Protein AF-M0QH52-F1 (afdb_monomer_lite)

Sequence (96 aa):
MVTRAAVVADLEEVLRTPIDFVADPDDESWYRGELFGEAVFIRMGDFPDEEAYSLYLGHGRWMDFTAIPRRWTITTPPGGWPPTARPRLAKGEFHE

Structure (mmCIF, N/CA/C/O backbone):
data_AF-M0QH52-F1
#
_entry.id   AF-M0QH52-F1
#
loop_
_atom_site.group_PDB
_atom_site.id
_atom_site.type_symbol
_atom_site.label_atom_id
_atom_site.label_alt_id
_atom_site.label_comp_id
_atom_site.label_asym_id
_atom_site.label_entity_id
_atom_site.label_seq_id
_atom_site.pdbx_PDB_ins_code
_atom_site.Cartn_x
_atom_site.Cartn_y
_atom_site.Cartn_z
_atom_site.occupancy
_atom_site.B_iso_or_equiv
_atom_site.auth_seq_id
_atom_site.auth_comp_id
_atom_site.auth_asym_id
_atom_site.auth_atom_id
_atom_site.pdbx_PDB_model_num
ATOM 1 N N . MET A 1 1 ? 4.456 -7.570 3.915 1.00 82.56 1 MET A N 1
ATOM 2 C CA . MET A 1 1 ? 3.849 -8.479 2.928 1.00 82.56 1 MET A CA 1
ATOM 3 C C . MET A 1 1 ? 2.332 -8.356 2.873 1.00 82.56 1 MET A C 1
ATOM 5 O O . MET A 1 1 ? 1.649 -8.596 3.872 1.00 82.56 1 MET A O 1
ATOM 9 N N . VAL A 1 2 ? 1.801 -8.026 1.695 1.00 83.00 2 VAL A N 1
ATOM 10 C CA . VAL A 1 2 ? 0.357 -8.081 1.411 1.00 83.00 2 VAL A CA 1
ATOM 11 C C . VAL A 1 2 ? -0.054 -9.515 1.069 1.00 83.00 2 VAL A C 1
ATOM 13 O O . VAL A 1 2 ? 0.678 -10.244 0.406 1.00 83.00 2 VAL A O 1
ATOM 16 N N . THR A 1 3 ? -1.245 -9.928 1.493 1.00 84.81 3 THR A N 1
ATOM 17 C CA . THR A 1 3 ? -1.826 -11.218 1.099 1.00 84.81 3 THR A CA 1
ATOM 18 C C . THR A 1 3 ? -3.222 -11.010 0.544 1.00 84.81 3 THR A C 1
ATOM 20 O O . THR A 1 3 ? -3.879 -10.007 0.833 1.00 84.81 3 THR A O 1
ATOM 23 N N . ARG A 1 4 ? -3.740 -11.998 -0.192 1.00 80.19 4 ARG A N 1
ATOM 24 C CA . ARG A 1 4 ? -5.129 -11.964 -0.669 1.00 80.19 4 ARG A CA 1
ATOM 25 C C . ARG A 1 4 ? -6.148 -11.834 0.477 1.00 80.19 4 ARG A C 1
ATOM 27 O O . ARG A 1 4 ? -7.243 -11.318 0.245 1.00 80.19 4 ARG A O 1
ATOM 34 N N . ALA A 1 5 ? -5.781 -12.280 1.680 1.00 81.62 5 ALA A N 1
ATOM 35 C CA . ALA A 1 5 ? -6.595 -12.226 2.890 1.00 81.62 5 ALA A CA 1
ATOM 36 C C . ALA A 1 5 ? -6.515 -10.888 3.647 1.00 81.62 5 ALA A C 1
ATOM 38 O O . ALA A 1 5 ? -7.302 -10.693 4.566 1.00 81.62 5 ALA A O 1
ATOM 39 N N . ALA A 1 6 ? -5.604 -9.974 3.286 1.00 86.00 6 ALA A N 1
ATOM 40 C CA . ALA A 1 6 ? -5.619 -8.617 3.828 1.00 86.00 6 ALA A CA 1
ATOM 41 C C . ALA A 1 6 ? -6.913 -7.908 3.404 1.00 86.00 6 ALA A C 1
ATOM 43 O O . ALA A 1 6 ? -7.342 -8.046 2.257 1.00 86.00 6 ALA A O 1
ATOM 44 N N . VAL A 1 7 ? -7.542 -7.172 4.318 1.00 90.00 7 VAL A N 1
ATOM 45 C CA . VAL A 1 7 ? -8.832 -6.506 4.099 1.00 90.00 7 VAL A CA 1
ATOM 46 C C . VAL A 1 7 ? -8.778 -5.114 4.707 1.00 90.00 7 VAL A C 1
ATOM 48 O O . VAL A 1 7 ? -8.202 -4.926 5.771 1.00 90.00 7 VAL A O 1
ATOM 51 N N . VAL A 1 8 ? -9.408 -4.152 4.035 1.00 91.44 8 VAL A N 1
ATOM 52 C CA . VAL A 1 8 ? -9.742 -2.855 4.629 1.00 91.44 8 VAL A CA 1
ATOM 53 C C . VAL A 1 8 ? -11.156 -2.955 5.189 1.00 91.44 8 VAL A C 1
ATOM 55 O O . VAL A 1 8 ? -12.111 -3.080 4.419 1.00 91.44 8 VAL A O 1
ATOM 58 N N . ALA A 1 9 ? -11.286 -2.943 6.517 1.00 86.88 9 ALA A N 1
ATOM 59 C CA . ALA A 1 9 ? -12.575 -3.097 7.190 1.00 86.88 9 ALA A CA 1
ATOM 60 C C . ALA A 1 9 ? -13.498 -1.880 7.000 1.00 86.88 9 ALA A C 1
ATOM 62 O O . ALA A 1 9 ? -14.692 -2.048 6.753 1.00 86.88 9 ALA A O 1
ATOM 63 N N . ASP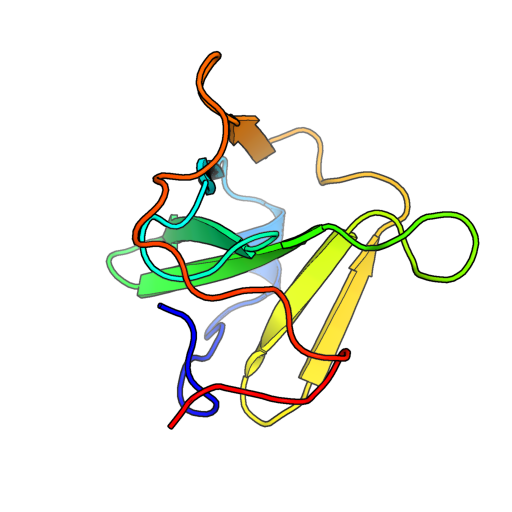 A 1 10 ? -12.941 -0.666 7.062 1.00 91.75 10 ASP A N 1
ATOM 64 C CA . ASP A 1 10 ? -13.672 0.592 6.889 1.00 91.75 10 ASP A CA 1
ATOM 65 C C . ASP A 1 10 ? -12.918 1.532 5.936 1.00 91.75 10 ASP A C 1
ATOM 67 O O . ASP A 1 10 ? -11.900 2.138 6.278 1.00 91.75 10 ASP A O 1
ATOM 71 N N . LEU A 1 11 ? -13.421 1.638 4.705 1.00 91.75 11 LEU A N 1
ATOM 72 C CA . LEU A 1 11 ? -12.815 2.471 3.669 1.00 91.75 11 LEU A CA 1
ATOM 73 C C . LEU A 1 11 ? -12.966 3.970 3.961 1.00 91.75 11 LEU A C 1
ATOM 75 O O . LEU A 1 11 ? -12.055 4.741 3.666 1.00 91.75 11 LEU A O 1
ATOM 79 N N . GLU A 1 12 ? -14.099 4.400 4.516 1.00 92.19 12 GLU A N 1
ATOM 80 C CA . GLU A 1 12 ? -14.332 5.820 4.793 1.00 92.19 12 GLU A CA 1
ATOM 81 C C . GLU A 1 12 ? -13.366 6.312 5.875 1.00 92.19 12 GLU A C 1
ATOM 83 O O . GLU A 1 12 ? -12.755 7.378 5.751 1.00 92.19 12 GLU A O 1
ATOM 88 N N . GLU A 1 13 ? -13.167 5.489 6.900 1.00 93.19 13 GLU A N 1
ATOM 89 C CA . GLU A 1 13 ? -12.215 5.743 7.969 1.00 93.19 13 GLU A CA 1
ATOM 90 C C . GLU A 1 13 ? -10.761 5.771 7.469 1.00 93.19 13 GLU A C 1
ATOM 92 O O . GLU A 1 13 ? -9.998 6.679 7.815 1.00 93.19 13 GLU A O 1
ATOM 97 N N . VAL A 1 14 ? -10.381 4.832 6.595 1.00 93.38 14 VAL A N 1
ATOM 98 C CA . VAL A 1 14 ? -9.054 4.819 5.954 1.00 93.38 14 VAL A CA 1
ATOM 99 C C . VAL A 1 14 ? -8.797 6.109 5.173 1.00 93.38 14 VAL A C 1
ATOM 101 O O . VAL A 1 14 ? -7.727 6.707 5.292 1.00 93.38 14 VAL A O 1
ATOM 104 N N . LEU A 1 15 ? -9.780 6.590 4.410 1.00 93.62 15 LEU A N 1
ATOM 105 C CA . LEU A 1 15 ? -9.631 7.792 3.583 1.00 93.62 15 LEU A CA 1
ATOM 106 C C . LEU A 1 15 ? -9.585 9.099 4.394 1.00 93.62 15 LEU A C 1
ATOM 108 O O . LEU A 1 15 ? -8.987 10.078 3.936 1.00 93.62 15 LEU A O 1
ATOM 112 N N . ARG A 1 16 ? -10.203 9.148 5.583 1.00 94.38 16 ARG A N 1
ATOM 113 C CA . ARG A 1 16 ? -10.242 10.360 6.429 1.00 94.38 16 ARG A CA 1
ATOM 114 C C . ARG A 1 16 ? -9.100 10.447 7.443 1.00 94.38 16 ARG A C 1
ATOM 116 O O . ARG A 1 16 ? -8.792 11.548 7.919 1.00 94.38 16 ARG A O 1
ATOM 123 N N . THR A 1 17 ? -8.473 9.319 7.761 1.00 94.38 17 THR A N 1
ATOM 124 C CA . THR A 1 17 ? -7.417 9.240 8.773 1.00 94.38 17 THR A CA 1
ATOM 125 C C . THR A 1 17 ? -6.042 9.537 8.171 1.00 94.38 17 THR A C 1
ATOM 127 O O . THR A 1 17 ? -5.759 9.128 7.043 1.00 94.38 17 THR A O 1
ATOM 130 N N . PRO A 1 18 ? -5.169 10.276 8.880 1.00 95.81 18 PRO A N 1
ATOM 131 C CA . PRO A 1 18 ? -3.767 10.364 8.505 1.00 95.81 18 PRO A CA 1
ATOM 132 C C . PRO A 1 18 ? -3.085 9.002 8.627 1.00 95.81 18 PRO A C 1
ATOM 134 O O . PRO A 1 18 ? -3.148 8.381 9.685 1.00 95.81 18 PRO A O 1
ATOM 137 N N . ILE A 1 19 ? -2.449 8.546 7.551 1.00 96.06 19 ILE A N 1
ATOM 138 C CA . ILE A 1 19 ? -1.736 7.266 7.513 1.00 96.06 19 ILE A CA 1
ATOM 139 C C . ILE A 1 19 ? -0.372 7.509 6.881 1.00 96.06 19 ILE A C 1
ATOM 141 O O . ILE A 1 19 ? -0.274 8.036 5.769 1.00 96.06 19 ILE A O 1
ATOM 145 N N . ASP A 1 20 ? 0.670 7.095 7.590 1.00 96.00 20 ASP A N 1
ATOM 146 C CA . ASP A 1 20 ? 2.026 7.081 7.067 1.00 96.00 20 ASP A CA 1
ATOM 147 C C . ASP A 1 20 ? 2.298 5.710 6.446 1.00 96.00 20 ASP A C 1
ATOM 149 O O . ASP A 1 20 ? 2.410 4.693 7.130 1.00 96.00 20 ASP A O 1
ATOM 153 N N . PHE A 1 21 ? 2.371 5.689 5.122 1.00 96.19 21 PHE A N 1
ATOM 154 C CA . PHE A 1 21 ? 2.733 4.523 4.338 1.00 96.19 21 PHE A CA 1
ATOM 155 C C . PHE A 1 21 ? 4.244 4.492 4.144 1.00 96.19 21 PHE A C 1
ATOM 157 O O . PHE A 1 21 ? 4.841 5.422 3.595 1.00 96.19 21 PHE A O 1
ATOM 164 N N . VAL A 1 22 ? 4.865 3.395 4.555 1.00 94.94 22 VAL A N 1
ATOM 165 C CA . VA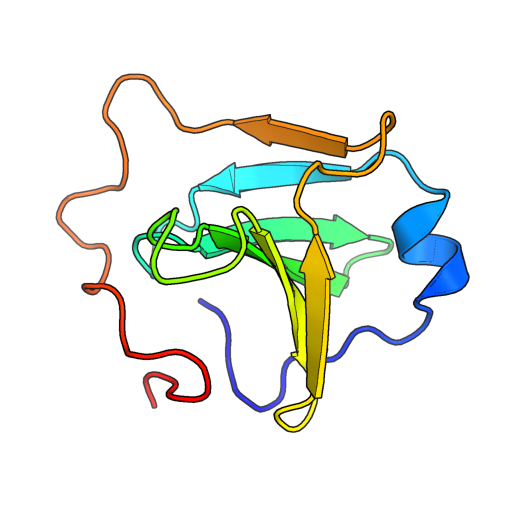L A 1 22 ? 6.294 3.140 4.358 1.00 94.94 22 VAL A CA 1
ATOM 166 C C . VAL A 1 22 ? 6.482 1.998 3.374 1.00 94.94 22 VAL A C 1
ATOM 168 O O . VAL A 1 22 ? 5.627 1.117 3.290 1.00 94.94 22 VAL A O 1
ATOM 171 N N . ALA A 1 23 ? 7.572 2.027 2.605 1.00 94.50 23 ALA A N 1
ATOM 172 C CA . ALA A 1 23 ? 7.913 0.943 1.686 1.00 94.50 23 ALA A CA 1
ATOM 173 C C . ALA A 1 23 ? 7.864 -0.407 2.424 1.00 94.50 23 ALA A C 1
ATOM 175 O O . ALA A 1 23 ? 8.492 -0.565 3.475 1.00 94.50 23 ALA A O 1
ATOM 176 N N . ASP A 1 24 ? 7.079 -1.352 1.906 1.00 93.06 24 ASP A N 1
ATOM 177 C CA . ASP A 1 24 ? 6.951 -2.679 2.501 1.00 93.06 24 ASP A CA 1
ATOM 178 C C . ASP A 1 24 ? 8.290 -3.420 2.345 1.00 93.06 24 ASP A C 1
ATOM 180 O O . ASP A 1 24 ? 8.817 -3.488 1.238 1.00 93.06 24 ASP A O 1
ATOM 184 N N . PRO A 1 25 ? 8.889 -3.948 3.423 1.00 90.81 25 PRO A N 1
ATOM 185 C CA . PRO A 1 25 ? 10.212 -4.563 3.339 1.00 90.81 25 PRO A CA 1
ATOM 186 C C . PRO A 1 25 ? 10.212 -5.905 2.594 1.00 90.81 25 PRO A C 1
ATOM 188 O O . PRO A 1 25 ? 11.285 -6.373 2.211 1.00 90.81 25 PRO A O 1
ATOM 191 N N . ASP A 1 26 ? 9.040 -6.521 2.409 1.00 91.81 26 ASP A N 1
ATOM 192 C CA . ASP A 1 26 ? 8.895 -7.859 1.840 1.00 91.81 26 ASP A CA 1
ATOM 193 C C . ASP A 1 26 ? 8.516 -7.822 0.357 1.00 91.81 26 ASP A C 1
ATOM 195 O O . ASP A 1 26 ? 8.822 -8.769 -0.365 1.00 91.81 26 ASP A O 1
ATOM 199 N N . ASP A 1 27 ? 7.852 -6.757 -0.103 1.00 91.56 27 ASP A N 1
ATOM 200 C CA . ASP A 1 27 ? 7.297 -6.653 -1.454 1.00 91.56 27 ASP A CA 1
ATOM 201 C C . ASP A 1 27 ? 7.607 -5.295 -2.101 1.00 91.56 27 ASP A C 1
ATOM 203 O O . ASP A 1 27 ? 7.154 -4.238 -1.652 1.00 91.56 27 ASP A O 1
ATOM 207 N N . GLU A 1 28 ? 8.343 -5.320 -3.212 1.00 91.25 28 GLU A N 1
ATOM 208 C CA . GLU A 1 28 ? 8.633 -4.124 -4.000 1.00 91.25 28 GLU A CA 1
ATOM 209 C C . GLU A 1 28 ? 7.357 -3.477 -4.554 1.00 91.25 28 GLU A C 1
ATOM 211 O O . GLU A 1 28 ? 6.368 -4.143 -4.874 1.00 91.25 28 GLU A O 1
ATOM 216 N N . SER A 1 29 ? 7.391 -2.146 -4.685 1.00 91.56 29 SER A N 1
ATOM 217 C CA . SER A 1 29 ? 6.265 -1.307 -5.135 1.00 91.56 29 SER A CA 1
ATOM 218 C C . SER A 1 29 ? 5.045 -1.302 -4.208 1.00 91.56 29 SER A C 1
ATOM 220 O O . SER A 1 29 ? 4.080 -0.583 -4.480 1.00 91.56 29 SER A O 1
ATOM 222 N N . TRP A 1 30 ? 5.075 -2.050 -3.106 1.00 94.69 30 TRP A N 1
ATOM 223 C CA . TRP A 1 30 ? 4.070 -1.981 -2.058 1.00 94.69 30 TRP A CA 1
ATOM 224 C C . TRP A 1 30 ? 4.524 -1.070 -0.930 1.00 94.69 30 TRP A C 1
ATOM 226 O O . TRP A 1 30 ? 5.696 -1.029 -0.555 1.00 94.69 30 TRP A O 1
ATOM 236 N N . TYR A 1 31 ? 3.556 -0.363 -0.366 1.00 95.31 31 TYR A N 1
ATOM 237 C CA . TYR A 1 31 ? 3.701 0.373 0.870 1.00 95.31 31 TYR A CA 1
ATOM 238 C C . TYR A 1 31 ? 2.672 -0.114 1.872 1.00 95.31 31 TYR A C 1
ATOM 240 O O . TYR A 1 31 ? 1.518 -0.400 1.534 1.00 95.31 31 TYR A O 1
ATOM 248 N N . ARG A 1 32 ? 3.100 -0.158 3.124 1.00 95.19 32 ARG A N 1
ATOM 249 C CA . ARG A 1 32 ? 2.299 -0.579 4.258 1.00 95.19 32 ARG A CA 1
ATOM 250 C C . ARG A 1 32 ? 2.100 0.602 5.195 1.00 95.19 32 ARG A C 1
ATOM 252 O O . ARG A 1 32 ? 3.061 1.254 5.594 1.00 95.19 32 ARG A O 1
ATOM 259 N N . GLY A 1 33 ? 0.847 0.856 5.531 1.00 94.88 33 GLY A N 1
ATOM 260 C CA . GLY A 1 33 ? 0.429 1.709 6.633 1.00 94.88 33 GLY A CA 1
ATOM 261 C C . GLY A 1 33 ? -0.275 0.877 7.700 1.00 94.88 33 GLY A C 1
ATOM 262 O O . GLY A 1 33 ? -0.550 -0.312 7.505 1.00 94.88 33 GLY A O 1
ATOM 263 N N . GLU A 1 34 ? -0.584 1.508 8.824 1.00 93.62 34 GLU A N 1
ATOM 264 C CA . GLU A 1 34 ? -1.358 0.896 9.899 1.00 93.62 34 GLU A CA 1
ATOM 265 C C . GLU A 1 34 ? -2.504 1.819 10.303 1.00 93.62 34 GLU A C 1
ATOM 267 O O . GLU A 1 34 ? -2.325 3.030 10.440 1.00 93.62 34 GLU A O 1
ATOM 272 N N . LEU A 1 35 ? -3.680 1.235 10.502 1.00 90.50 35 LEU A N 1
ATOM 273 C CA . LEU A 1 35 ? -4.847 1.916 11.033 1.00 90.50 35 LEU A CA 1
ATOM 274 C C . LEU A 1 35 ? -5.517 1.008 12.066 1.00 90.50 35 LEU A C 1
ATOM 276 O O . LEU A 1 35 ? -5.926 -0.100 11.744 1.00 90.50 35 LEU A O 1
ATOM 280 N N . PHE A 1 36 ? -5.610 1.467 13.316 1.00 87.31 36 PHE A N 1
ATOM 281 C CA . PHE A 1 36 ? -6.185 0.703 14.440 1.00 87.31 36 PHE A CA 1
ATOM 282 C C . PHE A 1 36 ? -5.608 -0.714 14.625 1.00 87.31 36 PHE A C 1
ATOM 284 O O . PHE A 1 36 ? -6.318 -1.625 15.043 1.00 87.31 36 PHE A O 1
ATOM 291 N N . GLY A 1 37 ? -4.318 -0.910 14.337 1.00 86.38 37 GLY A N 1
ATOM 292 C CA . GLY A 1 37 ? -3.672 -2.223 14.414 1.00 86.38 37 GLY A CA 1
ATOM 293 C C . GLY A 1 37 ? -3.871 -3.106 13.178 1.00 86.38 37 GLY A C 1
ATOM 294 O O . GLY A 1 37 ? -3.322 -4.206 13.127 1.00 86.38 37 GLY A O 1
ATOM 295 N N . GLU A 1 38 ? -4.615 -2.644 12.170 1.00 89.56 38 GLU A N 1
ATOM 296 C CA . GLU A 1 38 ? -4.774 -3.331 10.889 1.00 89.56 38 GLU A CA 1
ATOM 297 C C . GLU A 1 38 ? -3.816 -2.764 9.839 1.00 89.56 38 GLU A C 1
ATOM 299 O O . GLU A 1 38 ? -3.631 -1.552 9.712 1.00 89.56 38 GLU A O 1
ATOM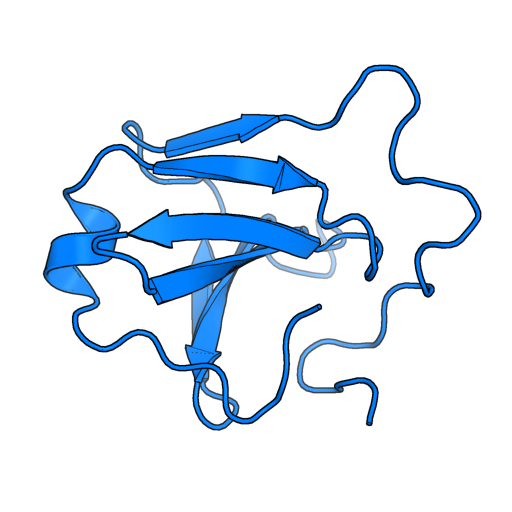 304 N N . ALA A 1 39 ? -3.200 -3.655 9.062 1.00 92.94 39 ALA A N 1
ATOM 305 C CA . ALA A 1 39 ? -2.317 -3.259 7.977 1.00 92.94 39 ALA A CA 1
ATOM 306 C C . ALA A 1 39 ? -3.130 -2.809 6.758 1.00 92.94 39 ALA A C 1
ATOM 308 O O . ALA A 1 39 ? -3.967 -3.552 6.244 1.00 92.94 39 ALA A O 1
ATOM 309 N N . VAL A 1 40 ? -2.822 -1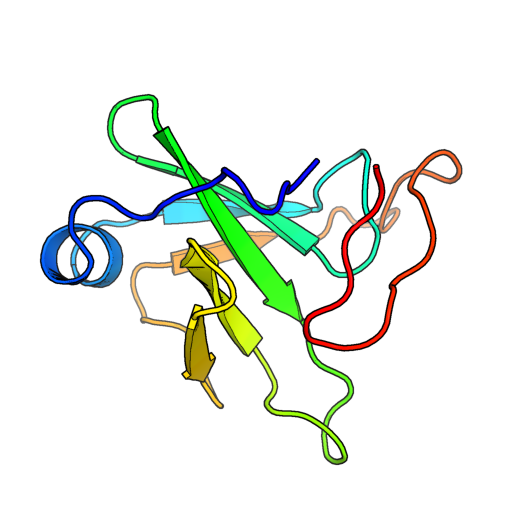.617 6.259 1.00 94.88 40 VAL A N 1
ATOM 310 C CA . VAL A 1 40 ? -3.403 -1.052 5.041 1.00 94.88 40 VAL A CA 1
ATOM 311 C C . VAL A 1 40 ? -2.322 -1.025 3.972 1.00 94.88 40 VAL A C 1
ATOM 313 O O . VAL A 1 40 ? -1.206 -0.574 4.227 1.00 94.88 40 VAL A O 1
ATOM 316 N N . PHE A 1 41 ? -2.637 -1.501 2.770 1.00 95.44 41 PHE A N 1
ATOM 317 C CA . PHE A 1 41 ? -1.650 -1.648 1.703 1.00 95.44 41 PHE A CA 1
ATOM 318 C C . PHE A 1 41 ? -1.995 -0.788 0.497 1.00 95.44 41 PHE A C 1
ATOM 320 O O . PHE A 1 41 ? -3.082 -0.909 -0.072 1.00 95.44 41 PHE A O 1
ATOM 327 N N . ILE A 1 42 ? -1.035 0.029 0.072 1.00 95.19 42 ILE A N 1
ATOM 328 C CA . ILE A 1 42 ? -1.103 0.779 -1.178 1.00 95.19 42 ILE A CA 1
ATOM 329 C C . ILE A 1 42 ? 0.020 0.318 -2.100 1.00 95.19 42 ILE A C 1
ATOM 331 O O . ILE A 1 42 ? 1.154 0.108 -1.677 1.00 95.19 42 ILE A O 1
ATOM 335 N N . ARG A 1 43 ? -0.305 0.132 -3.370 1.00 93.19 43 ARG A N 1
ATOM 336 C CA . ARG A 1 43 ? 0.630 -0.250 -4.423 1.00 93.19 43 ARG A CA 1
ATOM 337 C C . ARG A 1 43 ? 0.903 0.959 -5.299 1.00 93.19 43 ARG A C 1
ATOM 339 O O . ARG A 1 43 ? -0.036 1.661 -5.661 1.00 93.19 43 ARG A O 1
ATOM 346 N N . MET A 1 44 ? 2.161 1.184 -5.646 1.00 91.25 44 MET A N 1
ATOM 347 C CA . MET A 1 44 ? 2.546 2.120 -6.700 1.00 91.25 44 MET A CA 1
ATOM 348 C C . MET A 1 44 ? 2.422 1.425 -8.056 1.00 91.25 44 MET A C 1
ATOM 350 O O . MET A 1 44 ? 2.917 0.308 -8.230 1.00 91.25 44 MET A O 1
ATOM 354 N N . GLY A 1 45 ? 1.715 2.062 -8.985 1.00 88.06 45 GLY A N 1
ATOM 355 C CA . GLY A 1 45 ? 1.589 1.590 -10.360 1.00 88.06 45 GLY A CA 1
ATOM 356 C C . GLY A 1 45 ? 2.710 2.097 -11.265 1.00 88.06 45 GLY A C 1
ATOM 357 O O . GLY A 1 45 ? 3.535 2.926 -10.882 1.00 88.06 45 GLY A O 1
ATOM 358 N N . ASP A 1 46 ? 2.721 1.576 -12.485 1.00 84.75 46 ASP A N 1
ATOM 359 C CA . ASP A 1 46 ? 3.673 1.892 -13.550 1.00 84.75 46 ASP A CA 1
ATOM 360 C C . ASP A 1 46 ? 3.051 2.923 -14.507 1.00 84.75 46 ASP A C 1
ATOM 362 O O . ASP A 1 46 ? 2.538 2.589 -15.573 1.00 84.75 46 ASP A O 1
ATOM 366 N N . PHE A 1 47 ? 2.957 4.181 -14.070 1.00 76.00 47 PHE A N 1
ATOM 367 C CA . PHE A 1 47 ? 2.302 5.239 -14.849 1.00 76.00 47 PHE A CA 1
ATOM 368 C C . PHE A 1 47 ? 3.093 5.548 -16.140 1.00 76.00 47 PHE A C 1
ATOM 370 O O . PHE A 1 47 ? 4.303 5.773 -16.056 1.00 76.00 47 PHE A O 1
ATOM 377 N N . PRO A 1 48 ? 2.447 5.652 -17.323 1.00 82.44 48 PRO A N 1
ATOM 378 C CA . PRO A 1 48 ? 1.003 5.800 -17.549 1.00 82.44 48 PRO A CA 1
ATOM 379 C C . PRO A 1 48 ? 0.236 4.502 -17.846 1.00 82.44 48 PRO A C 1
ATOM 381 O O . PRO A 1 48 ? -0.963 4.573 -18.110 1.00 82.44 48 PRO A O 1
ATOM 384 N N . ASP A 1 49 ? 0.897 3.344 -17.836 1.00 83.12 49 ASP A N 1
ATOM 385 C CA . ASP A 1 49 ? 0.263 2.058 -18.154 1.00 83.12 49 ASP A CA 1
ATOM 386 C C . ASP A 1 49 ? -0.678 1.585 -17.028 1.00 83.12 49 ASP A C 1
ATOM 388 O O . ASP A 1 49 ? -1.689 0.928 -17.285 1.00 83.12 49 ASP A O 1
ATOM 392 N N . GLU A 1 50 ? -0.379 1.959 -15.778 1.00 82.12 50 GLU A N 1
ATOM 393 C CA . GLU A 1 50 ? -1.236 1.770 -14.603 1.00 82.12 50 GLU A CA 1
ATOM 394 C C . GLU A 1 50 ? -1.507 3.103 -13.876 1.00 82.12 50 GLU A C 1
ATOM 396 O O . GLU A 1 50 ? -0.760 4.078 -13.991 1.00 82.12 50 GLU A O 1
ATOM 401 N N . GLU A 1 51 ? -2.577 3.134 -13.075 1.00 87.25 51 GLU A N 1
ATOM 402 C CA . GLU A 1 51 ? -2.846 4.249 -12.160 1.00 87.25 51 GLU A CA 1
ATOM 403 C C . GLU A 1 51 ? -1.696 4.427 -11.169 1.00 87.25 51 GLU A C 1
ATOM 405 O O . GLU A 1 51 ? -1.107 3.450 -10.708 1.00 87.25 51 GLU A O 1
ATOM 410 N N . ALA A 1 52 ? -1.387 5.679 -10.820 1.00 88.56 52 ALA A N 1
ATOM 411 C CA . ALA A 1 52 ? -0.202 5.999 -10.023 1.00 88.56 52 ALA A CA 1
ATOM 412 C C . ALA A 1 52 ? -0.175 5.245 -8.684 1.00 88.56 52 ALA A C 1
ATOM 414 O O . ALA A 1 52 ? 0.884 4.781 -8.254 1.00 88.56 52 ALA A O 1
ATOM 415 N N . TYR A 1 53 ? -1.342 5.087 -8.051 1.00 93.56 53 TYR A N 1
ATOM 416 C CA . TYR A 1 53 ? -1.497 4.334 -6.815 1.00 93.56 53 TYR A CA 1
ATOM 417 C C . TYR A 1 53 ? -2.779 3.498 -6.803 1.00 93.56 53 TYR A C 1
ATOM 419 O O . TYR A 1 53 ? -3.815 3.910 -7.320 1.00 93.56 53 TYR A O 1
ATOM 427 N N . SER A 1 54 ? -2.740 2.358 -6.117 1.00 94.88 54 SER A N 1
ATOM 428 C CA . SER A 1 54 ? -3.898 1.491 -5.888 1.00 94.88 54 SER A CA 1
ATOM 429 C C . SER A 1 54 ? -3.939 1.031 -4.432 1.00 94.88 54 SER A C 1
ATOM 431 O O . SER A 1 54 ? -3.027 0.349 -3.972 1.00 94.88 54 SER A O 1
ATOM 433 N N . LEU A 1 55 ? -5.006 1.354 -3.703 1.00 95.00 55 LEU A N 1
ATOM 434 C CA . LEU A 1 55 ? -5.293 0.787 -2.383 1.00 95.00 55 LEU A CA 1
ATOM 435 C C . LEU A 1 55 ? -5.896 -0.609 -2.553 1.00 95.00 55 LEU A C 1
ATOM 437 O O . LEU A 1 55 ? -6.878 -0.779 -3.281 1.00 95.00 55 LEU A O 1
ATOM 441 N N . TYR A 1 56 ? -5.353 -1.598 -1.847 1.00 95.06 56 TYR A N 1
ATOM 442 C CA . TYR A 1 56 ? -5.940 -2.932 -1.804 1.00 95.06 56 TYR A CA 1
ATOM 443 C C . TYR A 1 56 ? -7.039 -3.002 -0.737 1.00 95.06 56 TYR A C 1
ATOM 445 O O . TYR A 1 56 ? -6.782 -2.789 0.444 1.00 95.06 56 TYR A O 1
ATOM 453 N N . LEU A 1 57 ? -8.270 -3.317 -1.150 1.00 93.56 57 LEU A N 1
ATOM 454 C CA . LEU A 1 57 ? -9.446 -3.389 -0.267 1.00 93.56 57 LEU A CA 1
ATOM 455 C C . LEU A 1 57 ? -9.712 -4.805 0.265 1.00 93.56 57 LEU A C 1
ATOM 457 O O . LEU A 1 57 ? -10.634 -5.016 1.057 1.00 93.56 57 LEU A O 1
ATOM 461 N N . GLY A 1 58 ? -8.951 -5.788 -0.210 1.00 91.62 58 GLY A N 1
ATOM 462 C CA . GLY A 1 58 ? -9.164 -7.195 0.091 1.00 91.62 58 GLY A CA 1
ATOM 463 C C . GLY A 1 58 ? -10.048 -7.927 -0.908 1.00 91.62 58 GLY A C 1
ATOM 464 O O . GLY A 1 58 ? -10.846 -7.339 -1.646 1.00 91.62 58 GLY A O 1
ATOM 465 N N . HIS A 1 59 ? -9.887 -9.251 -0.929 1.00 86.62 59 HIS A N 1
ATOM 466 C CA . HIS A 1 59 ? -10.594 -10.169 -1.825 1.00 86.62 59 HIS A CA 1
ATOM 467 C C . HIS A 1 59 ? -10.478 -9.807 -3.317 1.00 86.62 59 HIS A C 1
ATOM 469 O O . HIS A 1 59 ? -11.432 -9.961 -4.076 1.00 86.62 59 HIS A O 1
ATOM 475 N N . GLY A 1 60 ? -9.311 -9.320 -3.750 1.00 85.62 60 GLY A N 1
ATOM 476 C CA . GLY A 1 60 ? -9.077 -8.918 -5.142 1.00 85.62 60 GLY A CA 1
ATOM 477 C C . GLY A 1 60 ? -9.723 -7.585 -5.537 1.00 85.62 60 GLY A C 1
ATOM 478 O O . GLY A 1 60 ? -9.738 -7.255 -6.720 1.00 85.62 60 GLY A O 1
ATOM 479 N N . ARG A 1 61 ? -10.258 -6.820 -4.577 1.00 90.62 61 ARG A N 1
ATOM 480 C CA . ARG A 1 61 ? -10.834 -5.493 -4.819 1.00 90.62 61 ARG A CA 1
ATOM 481 C C . ARG A 1 61 ? -9.801 -4.401 -4.580 1.00 90.62 61 ARG A C 1
ATOM 483 O O . ARG A 1 61 ? -8.961 -4.509 -3.686 1.00 90.62 61 ARG A O 1
ATOM 490 N N . TRP A 1 62 ? -9.917 -3.333 -5.358 1.00 93.50 62 TRP A N 1
ATOM 491 C CA . TRP A 1 62 ? -8.966 -2.230 -5.380 1.00 93.50 62 TRP A CA 1
ATOM 492 C C . TRP A 1 62 ? -9.693 -0.898 -5.488 1.00 93.50 62 TRP A C 1
ATOM 494 O O . TRP A 1 62 ? -10.800 -0.832 -6.025 1.00 93.50 62 TRP A O 1
ATOM 504 N N . MET A 1 63 ? -9.043 0.153 -5.005 1.00 94.56 63 MET A N 1
ATOM 505 C CA . MET A 1 63 ? -9.405 1.535 -5.284 1.00 94.56 63 MET A CA 1
ATOM 506 C C . MET A 1 63 ? -8.195 2.237 -5.886 1.00 94.56 63 MET A C 1
ATOM 508 O O . MET A 1 63 ? -7.116 2.198 -5.301 1.00 94.56 63 MET A O 1
ATOM 512 N N . ASP A 1 64 ? -8.376 2.857 -7.044 1.00 94.62 64 ASP A N 1
ATOM 513 C CA . ASP A 1 64 ? -7.289 3.482 -7.788 1.00 94.62 64 ASP A CA 1
ATOM 514 C C . ASP A 1 64 ? -7.250 4.996 -7.581 1.00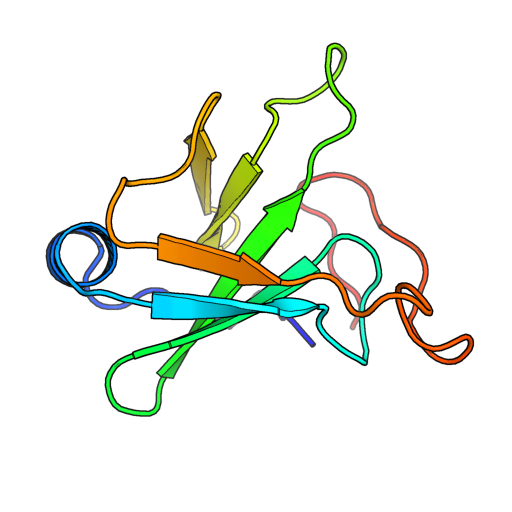 94.62 64 ASP A C 1
ATOM 516 O O . ASP A 1 64 ? -8.284 5.647 -7.409 1.00 94.62 64 ASP A O 1
ATOM 520 N N . PHE A 1 65 ? -6.041 5.550 -7.604 1.00 90.69 65 PHE A N 1
ATOM 521 C CA . PHE A 1 65 ? -5.778 6.960 -7.385 1.00 90.69 65 PHE A CA 1
ATOM 522 C C . PHE A 1 65 ? -4.703 7.459 -8.342 1.00 90.69 65 PHE A C 1
ATOM 524 O O . PHE A 1 65 ? -3.570 6.980 -8.348 1.00 90.69 65 PHE A O 1
ATOM 531 N N . THR A 1 66 ? -5.014 8.541 -9.044 1.00 89.38 66 THR A N 1
ATOM 532 C CA . THR A 1 66 ? -4.001 9.335 -9.747 1.00 89.38 66 THR A CA 1
ATOM 533 C C . THR A 1 66 ? -3.183 10.191 -8.766 1.00 89.38 66 THR A C 1
ATOM 535 O O . THR A 1 66 ? -2.035 10.534 -9.032 1.00 89.38 66 THR A O 1
ATOM 538 N N . ALA A 1 67 ? -3.756 10.522 -7.602 1.00 89.44 67 ALA A N 1
ATOM 539 C CA . ALA A 1 67 ? -3.082 11.193 -6.493 1.00 89.44 67 ALA A CA 1
ATOM 540 C C . ALA A 1 67 ? -3.645 10.711 -5.148 1.00 89.44 67 ALA A C 1
ATOM 542 O O . ALA A 1 67 ? -4.859 10.576 -4.996 1.00 89.44 67 ALA A O 1
ATOM 543 N N . ILE A 1 68 ? -2.771 10.481 -4.166 1.00 92.00 68 ILE A N 1
ATOM 544 C CA . ILE A 1 68 ? -3.177 9.995 -2.842 1.00 92.00 68 ILE A CA 1
ATOM 545 C C . ILE A 1 68 ? -3.968 11.048 -2.042 1.00 92.00 68 ILE A C 1
ATOM 547 O O . ILE A 1 68 ? -3.770 12.254 -2.232 1.00 92.00 68 ILE A O 1
ATOM 551 N N . PRO A 1 69 ? -4.840 10.621 -1.108 1.00 93.31 69 PRO A N 1
ATOM 552 C CA . PRO A 1 69 ? -5.462 11.502 -0.127 1.00 93.31 69 PRO A CA 1
ATOM 553 C C . PRO A 1 69 ? -4.450 12.410 0.580 1.00 93.31 69 PRO A C 1
ATOM 555 O O . PRO A 1 69 ? -3.390 11.975 1.013 1.00 93.31 69 PRO A O 1
ATOM 558 N N . ARG A 1 70 ? -4.811 13.687 0.770 1.00 91.31 70 ARG A N 1
ATOM 559 C CA . ARG A 1 70 ? -3.917 14.725 1.332 1.00 91.31 70 ARG A CA 1
ATOM 560 C C . ARG A 1 70 ? -3.364 14.422 2.726 1.00 91.31 70 ARG A C 1
ATOM 562 O O . ARG A 1 70 ? -2.403 15.058 3.138 1.00 91.31 70 ARG A O 1
ATOM 569 N N . ARG A 1 71 ? -4.036 13.553 3.479 1.00 92.81 71 ARG A N 1
ATOM 570 C CA . ARG A 1 71 ? -3.659 13.178 4.847 1.00 92.81 71 ARG A CA 1
ATOM 571 C C . ARG A 1 71 ? -2.706 11.988 4.878 1.00 92.81 71 ARG A C 1
ATOM 573 O O . ARG A 1 71 ? -2.239 11.636 5.952 1.00 92.81 71 ARG A O 1
ATOM 580 N N . TRP A 1 72 ? -2.460 11.360 3.736 1.00 96.25 72 TRP A N 1
ATOM 581 C CA . TRP A 1 72 ? -1.547 10.239 3.637 1.00 96.25 72 TRP A CA 1
ATOM 582 C C . TRP A 1 72 ? -0.160 10.728 3.264 1.00 96.25 72 TRP A C 1
ATOM 584 O O . TRP A 1 72 ? -0.002 11.614 2.419 1.00 96.25 72 TRP A O 1
ATOM 594 N N . THR A 1 73 ? 0.838 10.097 3.862 1.00 95.56 73 THR A N 1
ATOM 595 C CA . THR A 1 73 ? 2.239 10.282 3.499 1.00 95.56 73 THR A CA 1
ATOM 596 C C . THR A 1 73 ? 2.741 8.981 2.899 1.00 95.56 73 THR A C 1
ATOM 598 O O . THR A 1 73 ? 2.503 7.922 3.467 1.00 95.56 73 THR A O 1
ATOM 601 N N . ILE A 1 74 ? 3.453 9.041 1.775 1.00 94.44 74 ILE A N 1
ATOM 602 C CA . ILE A 1 74 ? 4.180 7.891 1.229 1.00 94.44 74 ILE A CA 1
ATOM 603 C C . ILE A 1 74 ? 5.669 8.154 1.386 1.00 94.44 74 ILE A C 1
ATOM 605 O O . ILE A 1 74 ? 6.184 9.152 0.884 1.00 94.44 74 ILE A O 1
ATOM 609 N N . THR A 1 75 ? 6.357 7.244 2.069 1.00 93.88 75 THR A N 1
ATOM 610 C CA . THR A 1 75 ? 7.793 7.335 2.323 1.00 93.88 75 THR A CA 1
ATOM 611 C C . THR A 1 75 ? 8.508 6.130 1.732 1.00 93.88 75 THR A C 1
ATOM 613 O O . THR A 1 75 ? 8.439 5.019 2.260 1.00 93.88 75 THR A O 1
ATOM 616 N N . THR A 1 76 ? 9.253 6.372 0.655 1.00 90.25 76 THR A N 1
ATOM 617 C CA . THR A 1 76 ? 10.313 5.465 0.206 1.00 90.25 76 THR A CA 1
ATOM 618 C C . THR A 1 76 ? 11.625 5.924 0.844 1.00 90.25 76 THR A C 1
ATOM 620 O O . THR A 1 76 ? 12.020 7.073 0.628 1.00 90.25 76 THR A O 1
ATOM 623 N N . PRO A 1 77 ? 12.321 5.083 1.625 1.00 85.88 77 PRO A N 1
ATOM 624 C CA . PRO A 1 77 ? 13.643 5.423 2.141 1.00 85.88 77 PRO A CA 1
ATOM 625 C C . PRO A 1 77 ? 14.621 5.769 1.000 1.00 85.88 77 PRO A C 1
ATOM 627 O O . PRO A 1 77 ? 14.472 5.238 -0.100 1.00 85.88 77 PRO A O 1
ATOM 630 N N . PRO A 1 78 ? 15.671 6.583 1.235 1.00 85.00 78 PRO A N 1
ATOM 631 C CA . PRO A 1 78 ? 16.650 6.941 0.199 1.00 85.00 78 PRO A CA 1
ATOM 632 C C . PRO A 1 78 ? 17.348 5.743 -0.463 1.00 85.00 78 PRO A C 1
ATOM 634 O O . PRO A 1 78 ? 17.828 5.854 -1.586 1.00 85.00 78 PRO A O 1
ATOM 637 N N . GLY A 1 79 ? 17.410 4.605 0.233 1.00 85.44 79 GLY A N 1
ATOM 638 C CA . GLY A 1 79 ? 17.941 3.344 -0.288 1.00 85.44 79 GLY A CA 1
ATOM 639 C C . GLY A 1 79 ? 16.943 2.512 -1.100 1.00 85.44 79 GLY A C 1
ATOM 640 O O . GLY A 1 79 ? 17.310 1.432 -1.546 1.00 85.44 79 GLY A O 1
ATOM 641 N N . GLY A 1 80 ? 15.707 2.984 -1.287 1.00 88.50 80 GLY A N 1
ATOM 642 C CA . GLY A 1 80 ? 14.643 2.226 -1.939 1.00 88.50 80 GLY A CA 1
ATOM 643 C C . GLY A 1 80 ? 14.102 1.091 -1.068 1.00 88.50 80 GLY A C 1
ATOM 644 O O . GLY A 1 80 ? 14.113 1.169 0.165 1.00 88.50 80 GLY A O 1
ATOM 645 N N . TRP A 1 81 ? 13.617 0.043 -1.732 1.00 90.69 81 TRP A N 1
ATOM 646 C CA . TRP A 1 81 ? 13.253 -1.217 -1.091 1.00 90.69 81 TRP A CA 1
ATOM 647 C C . TRP A 1 81 ? 14.506 -2.036 -0.743 1.00 90.69 81 TRP A C 1
ATOM 649 O O . TRP A 1 81 ? 15.516 -1.942 -1.447 1.00 90.69 81 TRP A O 1
ATOM 659 N N . PRO A 1 82 ? 14.475 -2.848 0.331 1.00 89.69 82 PRO A N 1
ATOM 660 C CA . PRO A 1 82 ? 15.560 -3.775 0.636 1.00 89.69 82 PRO A CA 1
ATOM 661 C C . PRO A 1 82 ? 15.809 -4.759 -0.520 1.00 89.69 82 PRO A C 1
ATOM 663 O O . PRO A 1 82 ? 14.852 -5.198 -1.148 1.00 89.69 82 PR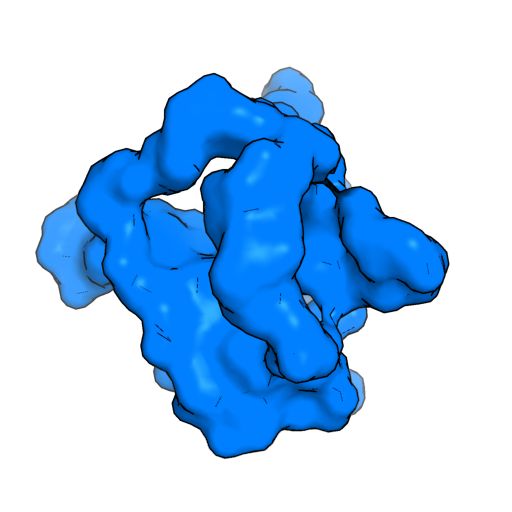O A O 1
ATOM 666 N N . PRO A 1 83 ? 17.052 -5.224 -0.744 1.00 89.00 83 PRO A N 1
ATOM 667 C CA . PRO A 1 83 ? 17.354 -6.214 -1.789 1.00 89.00 83 PRO A CA 1
ATOM 668 C C . PRO A 1 83 ? 16.737 -7.599 -1.525 1.00 89.00 83 PRO A C 1
ATOM 670 O O . PRO A 1 83 ? 16.802 -8.481 -2.375 1.00 89.00 83 PRO A O 1
ATOM 673 N N . THR A 1 84 ? 16.187 -7.815 -0.329 1.00 89.56 84 THR A N 1
ATOM 674 C CA . THR A 1 84 ? 15.425 -9.012 0.044 1.00 89.56 84 THR A CA 1
ATOM 675 C C . THR A 1 84 ? 13.945 -8.912 -0.313 1.00 89.56 84 THR A C 1
ATOM 677 O O . THR A 1 84 ? 13.250 -9.920 -0.209 1.00 89.56 84 THR A O 1
ATOM 680 N N . ALA A 1 85 ? 13.457 -7.723 -0.681 1.00 90.50 85 ALA A N 1
ATOM 681 C CA . ALA A 1 85 ? 12.077 -7.537 -1.093 1.00 90.50 85 ALA A CA 1
ATOM 682 C C . ALA A 1 85 ? 11.825 -8.317 -2.385 1.00 90.50 85 ALA A C 1
ATOM 684 O O . ALA A 1 85 ? 12.658 -8.372 -3.292 1.00 90.50 85 ALA A O 1
ATOM 685 N N . ARG A 1 86 ? 10.667 -8.963 -2.457 1.00 91.56 86 ARG A N 1
ATOM 686 C CA . ARG A 1 86 ? 10.270 -9.714 -3.638 1.00 91.56 86 ARG A CA 1
ATOM 687 C C . ARG A 1 86 ? 9.895 -8.740 -4.752 1.00 91.56 86 ARG A C 1
ATOM 689 O O . ARG A 1 86 ? 9.236 -7.737 -4.471 1.00 91.56 86 ARG A O 1
ATOM 696 N N . PRO A 1 87 ? 10.230 -9.054 -6.013 1.00 89.81 87 PRO A N 1
ATOM 697 C CA . PRO A 1 87 ? 9.851 -8.223 -7.146 1.00 89.81 87 PRO A CA 1
ATOM 698 C C . PRO A 1 87 ? 8.339 -8.012 -7.246 1.00 89.81 87 PRO A C 1
ATOM 700 O O . PRO A 1 87 ? 7.542 -8.872 -6.838 1.00 89.81 87 PRO A O 1
ATOM 703 N N . ARG A 1 88 ? 7.940 -6.891 -7.860 1.00 89.00 88 ARG A N 1
ATOM 704 C CA . ARG A 1 88 ? 6.524 -6.600 -8.116 1.00 89.00 88 ARG A CA 1
ATOM 705 C C . ARG A 1 88 ? 5.899 -7.686 -8.996 1.00 89.00 88 ARG A C 1
ATOM 707 O O . ARG A 1 88 ? 6.440 -8.048 -10.040 1.00 89.00 88 ARG A O 1
ATOM 714 N N . LEU A 1 89 ? 4.711 -8.143 -8.611 1.00 86.81 89 LEU A N 1
ATOM 715 C CA . LEU A 1 89 ? 3.830 -8.930 -9.475 1.00 86.81 89 LEU A CA 1
ATOM 716 C C . LEU A 1 89 ? 2.859 -8.013 -10.231 1.00 86.81 89 LEU A C 1
ATOM 718 O O . LEU A 1 89 ? 2.699 -6.834 -9.888 1.00 86.81 89 LEU A O 1
ATOM 722 N N . ALA A 1 90 ? 2.197 -8.555 -11.255 1.00 87.31 90 ALA A N 1
ATOM 723 C CA . ALA A 1 90 ? 1.112 -7.870 -11.952 1.00 87.31 90 ALA A CA 1
ATOM 724 C C . ALA A 1 90 ? -0.045 -7.527 -10.991 1.00 87.31 90 ALA A C 1
ATOM 726 O O . ALA A 1 90 ? -0.226 -8.160 -9.951 1.00 87.31 90 ALA A O 1
ATOM 727 N N . LYS A 1 91 ? -0.844 -6.506 -11.325 1.00 84.25 91 LYS A N 1
ATOM 728 C CA . LYS A 1 91 ? -1.992 -6.111 -10.495 1.00 84.25 91 LYS A CA 1
ATOM 729 C C . LYS A 1 91 ? -2.970 -7.283 -10.362 1.00 84.25 91 LYS A C 1
ATOM 731 O O . LYS A 1 91 ? -3.412 -7.832 -11.364 1.00 84.25 91 LYS A O 1
ATOM 736 N N . GLY A 1 92 ? -3.335 -7.629 -9.128 1.00 83.12 92 GLY A N 1
ATOM 737 C CA . GLY A 1 92 ? -4.239 -8.749 -8.834 1.00 83.12 92 GLY A CA 1
ATOM 738 C C . GLY A 1 92 ? -3.542 -10.081 -8.545 1.00 83.12 92 GLY A C 1
ATOM 739 O O . GLY A 1 92 ? -4.201 -10.984 -8.033 1.00 83.12 92 GLY A O 1
ATOM 740 N N . GLU A 1 93 ? -2.236 -10.177 -8.790 1.00 87.19 93 GLU A N 1
ATOM 741 C CA . GLU A 1 93 ? -1.406 -11.315 -8.393 1.00 87.19 93 GLU A CA 1
ATOM 742 C C . GLU A 1 93 ? -0.786 -11.068 -7.009 1.00 87.19 93 GLU A C 1
ATOM 744 O O . GLU A 1 93 ? -0.446 -9.935 -6.654 1.00 87.19 93 GLU A O 1
ATOM 749 N N . PHE A 1 94 ? -0.639 -12.133 -6.220 1.00 84.88 94 PHE A N 1
ATOM 750 C CA . PHE A 1 94 ? -0.087 -12.089 -4.864 1.00 84.88 94 PHE A CA 1
ATOM 751 C C . PHE A 1 94 ? 0.927 -13.212 -4.689 1.00 84.88 94 PHE A C 1
ATOM 753 O O . PHE A 1 94 ? 0.753 -14.296 -5.240 1.00 84.88 94 PHE A O 1
ATOM 760 N N . HIS A 1 95 ? 1.958 -12.959 -3.889 1.00 80.12 95 HIS A N 1
ATOM 761 C CA . HIS A 1 95 ? 2.863 -14.016 -3.457 1.00 80.12 95 HIS A CA 1
ATOM 762 C C . HIS A 1 95 ? 2.171 -14.883 -2.392 1.00 80.12 95 HIS A C 1
ATOM 764 O O . HIS A 1 95 ? 1.502 -14.340 -1.506 1.00 80.12 95 HIS A O 1
ATOM 770 N N . GLU A 1 96 ? 2.319 -16.206 -2.497 1.00 73.56 96 GLU A N 1
ATOM 771 C CA . GLU A 1 96 ? 1.806 -17.187 -1.522 1.00 73.56 96 GLU A CA 1
ATOM 772 C C . GLU A 1 96 ? 2.661 -17.270 -0.249 1.00 73.56 96 GLU A C 1
ATOM 774 O O . GLU A 1 96 ? 3.893 -17.035 -0.325 1.00 73.56 96 GLU A O 1
#

Radius of gyration: 12.44 Å; chains: 1; bounding box: 32×32×33 Å

Foldseek 3Di:
DDDLAQADPDPVCVLPAQWEWEQDQAAAQKTWTDDPNGIWIKGADDPPVAARIWTDHHNLDIDGDVDGRPSYHYDADPVGHDPNHDYDDDRSDDDD

Organism: NCBI:txid1223545

pLDDT: mean 90.08, std 4.73, range [73.56, 96.25]

Secondary structure (DSSP, 8-state):
---TT---S-HHHHHHS-EEEEE-SSBTTEEEEEETTEEEEEEE--TTTS-SEEEEEETTEEEEESS--TTEEEE--TT-S-TTSBPPPPTT----